Protein AF-A0A2M7SLZ8-F1 (afdb_monomer_lite)

Secondary structure (DSSP, 8-state):
---EEEE-TTS-EEEEE--HHHHHHHHHHHHHHHHHHHHHHHHHHTTSPPSS-HHHHHHHTT--GGGG--

pLDDT: mean 93.88, std 5.39, range [63.16, 97.75]

Foldseek 3Di:
DCKDFDADPVRHTDDIDHDPVVVVVVVVVVVVVVVVVVVVVCVVCVPPDDPDDPQRVQVVVVHDPVVVVD

Sequence (70 aa):
MEIQFITDAQGKKTAAIVPFDEWERTETAKEILEHVYLDGIIKERRDSKPTVNLDDLLTAEGLTRADLES

Radius of gyration: 21.7 Å; chains: 1; bounding box: 36×27×56 Å

Structure (mmCIF, N/CA/C/O backbone):
data_AF-A0A2M7SLZ8-F1
#
_entry.id   AF-A0A2M7SLZ8-F1
#
loop_
_atom_site.group_PDB
_atom_site.id
_atom_site.type_symbol
_atom_site.label_atom_id
_atom_site.label_alt_id
_atom_site.label_comp_id
_atom_site.label_asym_id
_atom_site.label_entity_id
_atom_site.label_seq_id
_atom_site.pdbx_PDB_ins_code
_atom_site.Cartn_x
_atom_site.Cartn_y
_atom_site.Cartn_z
_atom_site.occupancy
_atom_site.B_iso_or_equiv
_atom_site.auth_seq_id
_atom_site.auth_comp_id
_atom_site.auth_asym_id
_atom_site.auth_atom_id
_atom_site.pdbx_PDB_model_num
ATOM 1 N N . MET A 1 1 ? -16.395 9.465 21.342 1.00 70.19 1 MET A N 1
ATOM 2 C CA . MET A 1 1 ? -16.236 8.019 21.615 1.00 70.19 1 MET A CA 1
ATOM 3 C C . MET A 1 1 ? -14.748 7.727 21.564 1.00 70.19 1 MET A C 1
ATOM 5 O O . MET A 1 1 ? -14.084 8.328 20.736 1.00 70.19 1 MET A O 1
ATOM 9 N N . GLU A 1 2 ? -14.212 6.921 22.471 1.00 86.06 2 GLU A N 1
ATOM 10 C CA . GLU A 1 2 ? -12.799 6.512 22.438 1.00 86.06 2 GLU A CA 1
ATOM 11 C C . GLU A 1 2 ? -12.649 5.197 21.666 1.00 86.06 2 GLU A C 1
ATOM 13 O O . GLU A 1 2 ? -13.637 4.484 21.473 1.00 86.06 2 GLU A O 1
ATOM 18 N N . ILE A 1 3 ? -11.432 4.881 21.211 1.00 92.06 3 I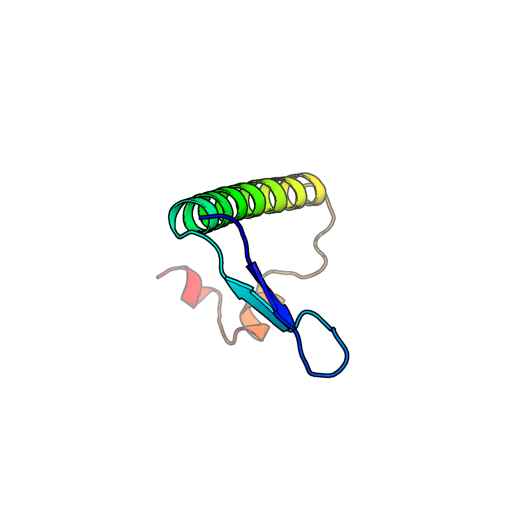LE A N 1
ATOM 19 C CA . ILE A 1 3 ? -11.150 3.607 20.537 1.00 92.06 3 ILE A CA 1
ATOM 20 C C . ILE A 1 3 ? -11.368 2.463 21.530 1.00 92.06 3 ILE A C 1
ATOM 22 O O . ILE A 1 3 ? -10.781 2.447 22.611 1.00 92.06 3 ILE A O 1
ATOM 26 N N . GLN A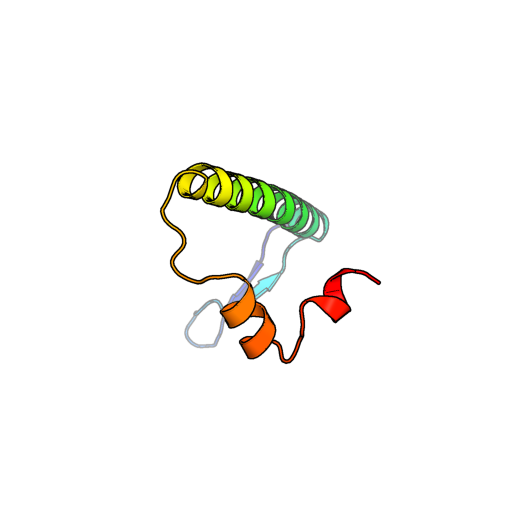 1 4 ? -12.179 1.483 21.141 1.00 95.25 4 GLN A N 1
ATOM 27 C CA . GLN A 1 4 ? -12.406 0.266 21.921 1.00 95.25 4 GLN A CA 1
ATOM 28 C C . GLN A 1 4 ? -11.790 -0.933 21.211 1.00 95.25 4 GLN A C 1
ATOM 30 O O . GLN A 1 4 ? -11.710 -0.961 19.986 1.00 95.25 4 GLN A O 1
ATOM 35 N N . PHE A 1 5 ? -11.384 -1.947 21.971 1.00 95.88 5 PHE A N 1
ATOM 36 C CA . PHE A 1 5 ? -10.830 -3.181 21.421 1.00 95.88 5 PHE A CA 1
ATOM 37 C C . PHE A 1 5 ? -11.737 -4.361 21.747 1.00 95.88 5 PHE A C 1
ATOM 39 O O . PHE A 1 5 ? -12.162 -4.523 22.888 1.00 95.88 5 PHE A O 1
ATOM 46 N N . ILE A 1 6 ? -11.985 -5.202 20.748 1.00 96.81 6 ILE A N 1
ATOM 47 C CA . ILE A 1 6 ? -12.634 -6.500 20.923 1.00 96.81 6 ILE A CA 1
ATOM 48 C C . ILE A 1 6 ? -11.529 -7.520 21.181 1.00 96.81 6 ILE A C 1
ATOM 50 O O . ILE A 1 6 ? -10.547 -7.567 20.436 1.00 96.81 6 ILE A O 1
ATOM 54 N N . THR A 1 7 ? -11.668 -8.315 22.239 1.00 97.75 7 THR A N 1
ATOM 55 C CA . THR A 1 7 ? -10.704 -9.357 22.609 1.00 97.75 7 THR A CA 1
ATOM 56 C C . THR A 1 7 ? -11.323 -10.742 22.513 1.00 97.75 7 THR A C 1
ATOM 58 O O . THR A 1 7 ? -12.498 -10.919 22.832 1.00 97.75 7 THR A O 1
ATOM 61 N N . ASP A 1 8 ? -10.530 -11.732 22.111 1.00 96.69 8 ASP A N 1
ATOM 62 C CA . ASP A 1 8 ? -10.921 -13.136 22.227 1.0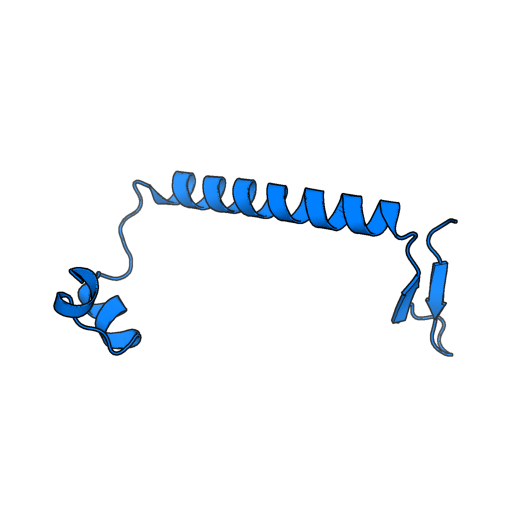0 96.69 8 ASP A CA 1
ATOM 63 C C . ASP A 1 8 ? -10.867 -13.632 23.687 1.00 96.69 8 ASP A C 1
ATOM 65 O O . ASP A 1 8 ? -10.494 -12.903 24.611 1.00 96.69 8 ASP A O 1
ATOM 69 N N . ALA A 1 9 ? -11.234 -14.898 23.903 1.00 96.12 9 ALA A N 1
ATOM 70 C CA . ALA A 1 9 ? -11.249 -15.521 25.228 1.00 96.12 9 ALA A CA 1
ATOM 71 C C . ALA A 1 9 ? -9.860 -15.617 25.895 1.00 96.12 9 ALA A C 1
ATOM 73 O O . ALA A 1 9 ? -9.776 -15.862 27.095 1.00 96.12 9 ALA A O 1
ATOM 74 N N . GLN A 1 10 ? -8.778 -15.435 25.133 1.00 96.69 10 GLN A N 1
ATOM 75 C CA . GLN A 1 10 ? -7.393 -15.438 25.613 1.00 96.69 10 GLN A CA 1
ATOM 76 C C . GLN A 1 10 ? -6.887 -14.010 25.892 1.00 96.69 10 GLN A C 1
ATOM 78 O O . GLN A 1 10 ? -5.740 -13.831 26.297 1.00 96.69 10 GLN A O 1
ATOM 83 N N . GLY A 1 11 ? -7.731 -12.991 25.683 1.00 94.56 11 GLY A N 1
ATOM 84 C CA . GLY A 1 11 ? -7.393 -11.581 25.866 1.00 94.56 11 GLY A CA 1
ATOM 85 C C . GLY A 1 11 ? -6.656 -10.956 24.679 1.00 94.56 11 GLY A C 1
ATOM 86 O O . GLY A 1 11 ? -6.197 -9.815 24.776 1.00 94.56 11 GLY A O 1
ATOM 87 N N . LYS A 1 12 ? -6.533 -11.655 23.544 1.00 96.81 12 LYS A N 1
ATOM 88 C CA . LYS A 1 12 ? -5.893 -11.105 22.345 1.00 96.81 12 LYS A CA 1
ATOM 89 C C . LYS A 1 12 ? -6.863 -10.168 21.634 1.00 96.81 12 LYS A C 1
ATOM 91 O O . LYS A 1 12 ? -7.998 -10.536 21.347 1.00 96.81 12 LYS A O 1
ATOM 96 N N . LYS A 1 13 ? -6.402 -8.958 21.311 1.00 96.94 13 LYS A N 1
ATOM 97 C CA . LYS A 1 13 ? -7.162 -7.975 20.527 1.00 96.94 13 LYS A CA 1
ATOM 98 C C . LYS A 1 13 ? -7.356 -8.490 19.099 1.00 96.94 13 LYS A C 1
ATOM 100 O O . LYS A 1 13 ? -6.374 -8.758 18.409 1.00 96.94 13 LYS A O 1
ATOM 105 N N . THR A 1 14 ? -8.604 -8.622 18.665 1.00 97.31 14 THR A N 1
ATOM 106 C CA . THR A 1 14 ? -8.976 -9.136 17.337 1.00 97.31 14 THR A CA 1
ATOM 107 C C . THR A 1 14 ? -9.551 -8.059 16.428 1.00 97.31 14 THR A C 1
ATOM 109 O O . THR A 1 14 ? -9.409 -8.156 15.213 1.00 97.31 14 THR A O 1
ATOM 112 N N . ALA A 1 15 ? -10.158 -7.020 16.999 1.00 96.69 15 ALA A N 1
ATOM 113 C CA . ALA A 1 15 ? -10.681 -5.880 16.258 1.00 96.69 15 ALA A CA 1
ATOM 114 C C . ALA A 1 15 ? -10.648 -4.604 17.107 1.00 96.69 15 ALA A C 1
ATOM 116 O O . ALA A 1 15 ? -10.501 -4.656 18.333 1.00 96.69 15 ALA A O 1
ATOM 117 N N . ALA A 1 16 ? -10.809 -3.460 16.445 1.00 95.31 16 ALA A N 1
ATOM 118 C CA . ALA A 1 16 ? -10.977 -2.162 17.078 1.00 95.31 16 ALA A CA 1
ATOM 119 C C . ALA A 1 16 ? -12.265 -1.499 16.578 1.00 95.31 16 ALA A C 1
ATOM 121 O O . ALA A 1 16 ? -12.579 -1.559 15.392 1.00 95.31 16 ALA A O 1
ATOM 122 N N . ILE A 1 17 ? -12.997 -0.863 17.487 1.00 95.75 17 ILE A N 1
ATOM 123 C CA . ILE A 1 17 ? -14.123 0.012 17.169 1.00 95.75 17 ILE A CA 1
ATOM 124 C C . ILE A 1 17 ? -13.591 1.436 17.274 1.00 95.75 17 ILE A C 1
ATOM 126 O O . ILE A 1 17 ? -13.180 1.874 18.351 1.00 95.75 17 ILE A O 1
ATOM 130 N N . VAL A 1 18 ? -13.565 2.133 16.143 1.00 95.56 18 VAL A N 1
ATOM 131 C CA . VAL A 1 18 ? -12.982 3.470 16.011 1.00 95.56 18 VAL A CA 1
ATOM 132 C C . VAL A 1 18 ? -14.108 4.468 15.724 1.00 95.56 18 VAL A C 1
ATOM 134 O O . VAL A 1 18 ? -15.008 4.150 14.945 1.00 95.56 18 VAL A O 1
ATOM 137 N N . PRO A 1 19 ? -14.108 5.663 16.343 1.00 96.12 19 PRO A N 1
ATOM 138 C CA . PRO A 1 19 ? -15.019 6.735 15.953 1.00 96.12 19 PRO A CA 1
ATOM 139 C C . PRO A 1 19 ? -14.837 7.083 14.478 1.00 96.12 19 PRO A C 1
ATOM 141 O O . PRO A 1 19 ? -13.703 7.175 14.013 1.00 96.12 19 PRO A O 1
ATOM 144 N N . PHE A 1 20 ? -15.940 7.319 13.769 1.00 94.88 20 PHE A N 1
ATOM 145 C CA . PHE A 1 20 ? -15.902 7.562 12.328 1.00 94.88 20 PHE A CA 1
ATOM 146 C C . PHE A 1 20 ? -14.933 8.693 11.947 1.00 94.88 20 PHE A C 1
ATOM 148 O O . PHE A 1 20 ? -14.050 8.469 11.130 1.00 94.88 20 PHE A O 1
ATOM 155 N N . ASP A 1 21 ? -15.003 9.840 12.624 1.00 95.81 21 ASP A N 1
ATOM 156 C CA . ASP A 1 21 ? -14.129 10.989 12.345 1.00 95.81 21 ASP A CA 1
ATOM 157 C C . ASP A 1 21 ? -12.633 10.676 12.530 1.00 95.81 21 ASP A C 1
ATOM 159 O O . ASP A 1 21 ? -11.781 11.249 11.858 1.00 95.81 21 ASP A O 1
ATOM 163 N N . GLU A 1 22 ? -12.284 9.787 13.465 1.00 94.88 22 GLU A N 1
ATOM 164 C CA . GLU A 1 22 ? -10.891 9.372 13.671 1.00 94.88 22 GLU A CA 1
ATOM 165 C C . GLU A 1 22 ? -10.435 8.399 12.583 1.00 94.88 22 GLU A C 1
ATOM 167 O O . GLU A 1 22 ? -9.306 8.489 12.095 1.00 94.88 22 GLU A O 1
ATOM 172 N N . TRP A 1 23 ? -11.323 7.496 12.169 1.00 95.25 23 TRP A N 1
ATOM 173 C CA . TRP A 1 23 ? -11.066 6.602 11.049 1.00 95.25 23 TRP A CA 1
ATOM 174 C C . TRP A 1 23 ? -10.885 7.387 9.741 1.00 95.25 23 TRP A C 1
ATOM 176 O O . TRP A 1 23 ? -9.892 7.187 9.049 1.00 95.25 23 TRP A O 1
ATOM 186 N N . GLU A 1 24 ? -11.764 8.348 9.453 1.00 96.69 24 GLU A N 1
ATOM 187 C CA . GLU A 1 24 ? -11.699 9.195 8.255 1.00 96.69 24 GLU A CA 1
ATOM 188 C C . GLU A 1 24 ? -10.406 10.028 8.205 1.00 96.69 24 GLU A C 1
ATOM 190 O O . GLU A 1 24 ? -9.722 10.068 7.176 1.00 96.69 24 GLU A O 1
ATOM 195 N N . ARG A 1 25 ? -10.006 10.631 9.336 1.00 95.94 25 ARG A N 1
ATOM 196 C CA . ARG A 1 25 ? -8.704 11.312 9.455 1.00 95.94 25 ARG A CA 1
ATOM 197 C C . ARG A 1 25 ? -7.538 10.374 9.152 1.00 95.94 25 ARG A C 1
ATOM 199 O O . ARG A 1 25 ? -6.594 10.774 8.472 1.00 95.94 25 ARG A O 1
ATOM 206 N N . THR A 1 26 ? -7.598 9.145 9.660 1.00 95.00 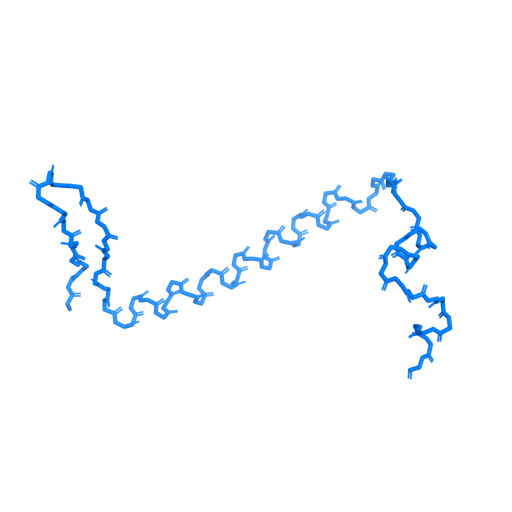26 THR A N 1
ATOM 207 C CA . THR A 1 26 ? -6.542 8.144 9.470 1.00 95.00 26 THR A CA 1
ATOM 208 C C . THR A 1 26 ? -6.444 7.703 8.011 1.00 95.00 26 THR A C 1
ATOM 210 O O . THR A 1 26 ? -5.338 7.656 7.474 1.00 95.00 26 THR A O 1
ATOM 213 N N . GLU A 1 27 ? -7.569 7.435 7.344 1.00 96.19 27 GLU A N 1
ATOM 214 C CA . GLU A 1 27 ? -7.577 7.070 5.920 1.00 96.19 27 GLU A CA 1
ATOM 215 C C . GLU A 1 27 ? -7.047 8.211 5.042 1.00 96.19 27 GLU A C 1
ATOM 217 O O . GLU A 1 27 ? -6.197 7.981 4.184 1.00 96.19 27 GLU A O 1
ATOM 222 N N . THR A 1 28 ? -7.443 9.454 5.326 1.00 95.44 28 THR A N 1
ATOM 223 C CA . THR A 1 28 ? -6.929 10.629 4.601 1.00 95.44 28 THR A CA 1
ATOM 224 C C . THR A 1 28 ? -5.413 10.777 4.777 1.00 95.44 28 THR A C 1
ATOM 226 O O . THR A 1 28 ? -4.675 11.012 3.820 1.00 95.44 28 THR A O 1
ATOM 229 N N . ALA A 1 29 ? -4.910 10.621 6.006 1.00 96.25 29 ALA A N 1
ATOM 230 C CA . ALA A 1 29 ? -3.476 10.699 6.276 1.00 96.25 29 ALA A CA 1
ATOM 231 C C . ALA A 1 29 ? -2.696 9.573 5.577 1.00 96.25 29 ALA A C 1
ATOM 233 O O . ALA A 1 29 ? -1.602 9.807 5.063 1.00 96.25 29 ALA A O 1
ATOM 234 N N . LYS A 1 30 ? -3.261 8.362 5.532 1.00 96.44 30 LYS A N 1
ATOM 235 C CA . LYS A 1 30 ? -2.676 7.208 4.843 1.00 96.44 30 LYS A CA 1
ATOM 236 C C . LYS A 1 30 ? -2.532 7.458 3.342 1.00 96.44 30 LYS A C 1
ATOM 238 O O . LYS A 1 30 ? -1.467 7.174 2.802 1.00 96.44 30 LYS A O 1
ATOM 243 N N . GLU A 1 31 ? -3.545 8.030 2.697 1.00 95.25 31 GLU A N 1
ATOM 244 C CA . GLU A 1 31 ? -3.492 8.379 1.272 1.00 95.25 31 GLU A CA 1
ATOM 245 C C . GLU A 1 31 ? -2.344 9.355 0.973 1.00 95.25 31 GLU A C 1
ATOM 247 O O . GLU A 1 31 ? -1.554 9.147 0.051 1.00 95.25 31 GLU A O 1
ATOM 252 N N . ILE A 1 32 ? -2.180 10.394 1.795 1.00 96.06 32 ILE A N 1
ATOM 253 C CA . ILE A 1 32 ? -1.076 11.353 1.640 1.00 96.06 32 ILE A CA 1
ATOM 254 C C . ILE A 1 32 ? 0.279 10.663 1.847 1.00 96.06 32 ILE A C 1
ATOM 256 O O . ILE A 1 32 ? 1.221 10.894 1.085 1.00 96.06 32 ILE A O 1
ATOM 260 N N . LEU A 1 33 ? 0.391 9.810 2.867 1.00 96.56 33 LEU A N 1
ATOM 261 C CA . LEU A 1 33 ? 1.628 9.087 3.164 1.00 96.56 33 LEU A CA 1
ATOM 262 C C . LEU A 1 33 ? 2.032 8.133 2.038 1.00 96.56 33 LEU A C 1
ATOM 264 O O . LEU A 1 33 ? 3.226 8.003 1.771 1.00 96.56 33 LEU A O 1
ATOM 268 N N . GLU A 1 34 ? 1.072 7.515 1.351 1.00 96.25 34 GLU A N 1
ATOM 269 C CA . GLU A 1 34 ? 1.341 6.688 0.173 1.00 96.25 34 GLU A CA 1
ATOM 270 C C . GLU A 1 34 ? 2.003 7.506 -0.942 1.00 96.25 34 GLU A C 1
ATOM 272 O O . GLU A 1 34 ? 3.041 7.106 -1.469 1.00 96.25 34 GLU A O 1
ATOM 277 N N . HIS A 1 35 ? 1.492 8.705 -1.229 1.00 96.12 35 HIS A N 1
ATOM 278 C CA . HIS A 1 35 ? 2.089 9.595 -2.227 1.00 96.12 35 HIS A CA 1
ATOM 279 C C . HIS A 1 35 ? 3.497 10.058 -1.831 1.00 96.12 35 HIS A C 1
ATOM 281 O O . HIS A 1 35 ? 4.398 10.076 -2.669 1.00 96.12 35 HIS A O 1
ATOM 287 N N . VAL A 1 36 ? 3.716 10.395 -0.554 1.00 96.94 36 VAL A N 1
ATOM 288 C CA . VAL A 1 36 ? 5.048 10.770 -0.042 1.00 96.94 36 VAL A CA 1
ATOM 289 C C . VAL A 1 36 ? 6.030 9.603 -0.159 1.00 96.94 36 VAL A C 1
ATOM 291 O O . VAL A 1 36 ? 7.182 9.794 -0.549 1.00 96.94 36 VAL A O 1
ATOM 294 N N . TYR A 1 37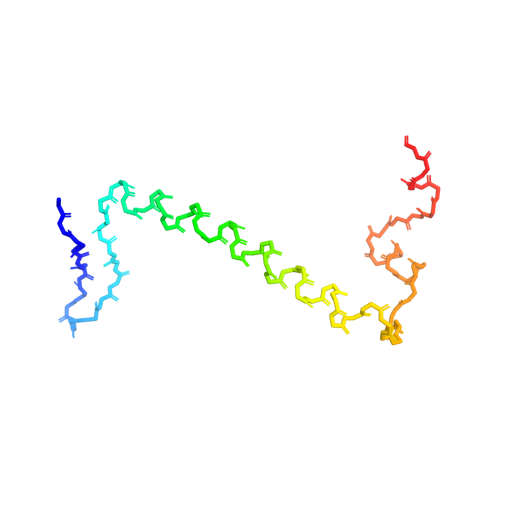 ? 5.579 8.387 0.150 1.00 96.94 37 TYR A N 1
ATOM 295 C CA . TYR A 1 37 ? 6.388 7.182 0.014 1.00 96.94 37 TYR A CA 1
ATOM 296 C C . TYR A 1 37 ? 6.767 6.913 -1.449 1.00 96.94 37 TYR A C 1
ATOM 298 O O . TYR A 1 37 ? 7.943 6.686 -1.748 1.00 96.94 37 TYR A O 1
ATOM 306 N N . LEU A 1 38 ? 5.800 7.004 -2.368 1.00 96.94 38 LEU A N 1
ATOM 307 C CA . LEU A 1 38 ? 6.032 6.843 -3.805 1.00 96.94 38 LEU A CA 1
ATOM 308 C C . LEU A 1 38 ? 6.989 7.907 -4.360 1.00 96.94 38 LEU A C 1
ATOM 310 O O . LEU A 1 38 ? 7.913 7.563 -5.096 1.00 96.94 38 LEU A O 1
ATOM 314 N N . ASP A 1 39 ? 6.830 9.176 -3.974 1.00 97.25 39 ASP A N 1
ATOM 315 C CA . ASP A 1 39 ? 7.759 10.254 -4.346 1.00 97.25 39 ASP A CA 1
ATOM 316 C C . ASP A 1 39 ? 9.193 9.955 -3.877 1.00 97.25 39 ASP A C 1
ATOM 318 O O . ASP A 1 39 ? 10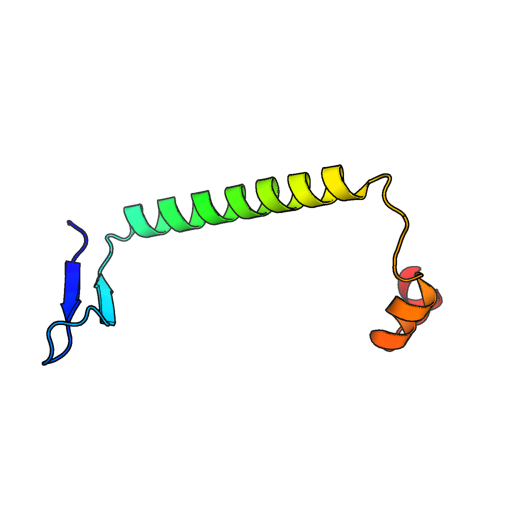.151 10.136 -4.635 1.00 97.25 39 ASP A O 1
ATOM 322 N N . GLY A 1 40 ? 9.344 9.417 -2.663 1.00 96.50 40 GLY A N 1
ATOM 323 C CA . GLY A 1 40 ? 10.624 8.946 -2.137 1.00 96.50 40 GLY A CA 1
ATOM 324 C C . GLY A 1 40 ? 11.266 7.872 -3.019 1.00 96.50 40 GLY A C 1
ATOM 325 O O . GLY A 1 40 ? 12.415 8.033 -3.433 1.00 96.50 40 GLY A O 1
ATOM 326 N N . ILE A 1 41 ? 10.514 6.824 -3.376 1.00 96.00 41 ILE A N 1
ATOM 327 C CA . ILE A 1 41 ? 10.996 5.748 -4.262 1.00 96.00 41 ILE A CA 1
ATOM 328 C C . ILE A 1 41 ? 11.396 6.298 -5.634 1.00 96.00 41 ILE A C 1
ATOM 330 O O . ILE A 1 41 ? 12.441 5.925 -6.171 1.00 96.00 41 ILE A O 1
ATOM 334 N N . ILE A 1 42 ? 10.578 7.177 -6.219 1.00 95.00 42 ILE A N 1
ATOM 335 C CA . ILE A 1 42 ? 10.853 7.772 -7.533 1.00 95.00 42 ILE A CA 1
ATOM 336 C C . ILE A 1 42 ? 12.163 8.561 -7.491 1.00 95.00 42 ILE A C 1
ATOM 338 O O . ILE A 1 42 ? 12.989 8.435 -8.397 1.00 95.00 42 ILE A O 1
ATOM 342 N N . LYS A 1 43 ? 12.379 9.359 -6.441 1.00 95.75 43 LYS A N 1
ATOM 343 C CA . LYS A 1 43 ? 13.619 10.124 -6.257 1.00 95.75 43 LYS A CA 1
ATOM 344 C C . LYS A 1 43 ? 14.826 9.217 -6.063 1.00 95.75 43 LYS A C 1
ATOM 346 O O . LYS A 1 43 ? 15.841 9.443 -6.711 1.00 95.75 43 LYS A O 1
ATOM 351 N N . GLU A 1 44 ? 14.706 8.191 -5.224 1.00 95.38 44 GLU A N 1
ATOM 352 C CA . GLU A 1 44 ? 15.775 7.218 -4.978 1.00 95.38 44 GLU A CA 1
ATOM 353 C C . GLU A 1 44 ? 16.192 6.493 -6.266 1.00 95.38 44 GLU A C 1
ATOM 355 O O . GLU A 1 44 ? 17.377 6.272 -6.509 1.00 95.38 44 GLU A O 1
ATOM 360 N N . ARG A 1 45 ? 15.222 6.149 -7.121 1.00 94.12 45 ARG A N 1
ATOM 361 C CA . ARG A 1 45 ? 15.460 5.335 -8.320 1.00 94.12 45 ARG A CA 1
ATOM 362 C C . ARG A 1 45 ? 15.720 6.129 -9.595 1.00 94.12 45 ARG A C 1
ATOM 364 O O . ARG A 1 45 ? 16.098 5.511 -10.588 1.00 94.12 45 ARG A O 1
ATOM 371 N N . ARG A 1 46 ? 15.558 7.457 -9.586 1.00 91.31 46 ARG A N 1
ATOM 372 C CA . ARG A 1 46 ? 15.631 8.322 -10.780 1.00 91.31 46 ARG A CA 1
ATOM 373 C C . ARG A 1 46 ? 16.860 8.059 -11.653 1.00 91.31 46 ARG A C 1
ATOM 375 O O . ARG A 1 46 ? 16.721 7.927 -12.862 1.00 91.31 46 ARG A O 1
ATOM 382 N N . ASP A 1 47 ? 18.029 7.962 -11.027 1.00 93.06 47 ASP A N 1
ATOM 383 C CA . ASP A 1 47 ? 19.316 7.805 -11.719 1.00 93.06 47 ASP A CA 1
ATOM 384 C C . ASP A 1 47 ? 19.887 6.382 -11.580 1.00 93.06 47 ASP A C 1
ATOM 386 O O . ASP A 1 47 ? 21.037 6.107 -11.929 1.00 93.06 47 ASP A O 1
ATOM 390 N N . SER A 1 48 ? 19.087 5.458 -11.043 1.00 93.06 48 SER A N 1
ATOM 391 C CA . SER A 1 48 ? 19.480 4.062 -10.884 1.00 93.06 48 SER A CA 1
ATOM 392 C C . SER A 1 48 ? 19.362 3.308 -12.208 1.00 93.06 48 SER A C 1
ATOM 394 O O . SER A 1 48 ? 18.528 3.617 -13.061 1.00 93.06 48 SER A O 1
ATOM 396 N N . LYS A 1 49 ? 20.215 2.297 -12.403 1.00 93.50 49 LYS A N 1
ATOM 397 C CA . LYS A 1 49 ? 20.173 1.490 -13.624 1.00 93.50 49 LYS A CA 1
ATOM 398 C C . LYS A 1 49 ? 18.874 0.668 -13.645 1.00 93.50 49 LYS A C 1
ATOM 400 O O . LYS A 1 49 ? 18.621 -0.048 -12.674 1.00 93.50 49 LYS A O 1
ATOM 405 N N . PRO A 1 50 ? 18.090 0.702 -14.737 1.00 89.19 50 PRO A N 1
ATOM 406 C CA . PRO A 1 50 ? 16.890 -0.116 -14.843 1.00 89.19 50 PRO A CA 1
ATOM 407 C C . PRO A 1 50 ? 17.246 -1.605 -14.788 1.00 89.19 50 PRO A C 1
ATOM 409 O O . PRO A 1 50 ? 18.237 -2.047 -15.378 1.00 89.19 50 PRO A O 1
ATOM 412 N N . THR A 1 51 ? 16.433 -2.375 -14.067 1.00 91.44 51 THR A N 1
ATOM 413 C CA . THR A 1 51 ? 16.587 -3.832 -13.919 1.00 91.44 51 THR A CA 1
ATOM 414 C C . THR A 1 51 ? 15.863 -4.620 -15.007 1.00 91.44 51 THR A C 1
ATOM 416 O O . THR A 1 51 ? 16.201 -5.775 -15.241 1.00 91.44 51 THR A O 1
ATOM 419 N N . VAL A 1 52 ? 14.887 -3.997 -15.670 1.00 93.44 52 VAL A N 1
ATOM 420 C CA . VAL A 1 52 ? 14.046 -4.573 -16.725 1.00 93.44 52 VAL A CA 1
ATOM 421 C C . VAL A 1 52 ? 13.804 -3.511 -17.798 1.00 93.44 52 VAL A C 1
ATOM 423 O O . VAL A 1 52 ? 13.783 -2.316 -17.488 1.00 93.44 52 VAL A O 1
ATOM 426 N N . ASN A 1 53 ? 13.682 -3.919 -19.061 1.00 92.75 53 ASN A N 1
ATOM 427 C CA . ASN A 1 53 ? 13.366 -3.002 -20.156 1.00 92.75 53 ASN A CA 1
ATOM 428 C C . ASN A 1 53 ? 11.845 -2.947 -20.416 1.00 92.75 53 ASN A C 1
ATOM 430 O O . ASN A 1 53 ? 11.076 -3.734 -19.869 1.00 92.75 53 ASN A O 1
ATOM 434 N N . LEU A 1 54 ? 11.410 -1.992 -21.242 1.00 91.38 54 LEU A N 1
ATOM 435 C CA . LEU A 1 54 ? 9.988 -1.783 -21.532 1.00 91.38 54 LEU A CA 1
ATOM 436 C C . LEU A 1 54 ? 9.342 -2.967 -22.271 1.00 91.38 54 LEU A C 1
ATOM 438 O O . LEU A 1 54 ? 8.200 -3.302 -21.986 1.00 91.38 54 LEU A O 1
ATOM 442 N N . ASP A 1 55 ? 10.053 -3.601 -23.201 1.00 93.56 55 ASP A N 1
ATOM 443 C CA . ASP A 1 55 ? 9.496 -4.683 -24.020 1.00 93.56 55 ASP A CA 1
ATOM 444 C C . ASP A 1 55 ? 9.257 -5.954 -23.192 1.00 93.56 55 ASP A C 1
ATOM 446 O O . ASP A 1 55 ? 8.238 -6.627 -23.367 1.00 93.56 55 ASP A O 1
ATOM 450 N N . ASP A 1 56 ? 10.140 -6.234 -22.229 1.00 94.75 56 ASP A N 1
ATOM 451 C CA . ASP A 1 56 ? 9.973 -7.324 -21.263 1.00 94.75 56 ASP A CA 1
ATOM 452 C C . ASP A 1 56 ? 8.735 -7.095 -20.378 1.00 94.75 56 ASP A C 1
ATOM 454 O O . ASP A 1 56 ? 7.970 -8.028 -20.130 1.00 94.75 56 ASP A O 1
ATOM 458 N N . LEU A 1 57 ? 8.513 -5.850 -19.929 1.00 94.62 57 LEU A N 1
ATOM 459 C CA . LEU A 1 57 ? 7.336 -5.478 -19.135 1.00 94.62 57 LEU A CA 1
ATOM 460 C C . LEU A 1 57 ? 6.042 -5.642 -19.934 1.00 94.62 57 LEU A C 1
ATOM 462 O O . LEU A 1 57 ? 5.099 -6.258 -19.450 1.00 94.62 57 LEU A O 1
ATOM 466 N N . LEU A 1 58 ? 6.004 -5.134 -21.167 1.00 95.62 58 LEU A N 1
ATOM 467 C CA . LEU A 1 58 ? 4.827 -5.257 -22.029 1.00 95.62 58 LEU A CA 1
ATOM 468 C C . LEU A 1 58 ? 4.499 -6.722 -22.313 1.00 95.62 58 LEU A C 1
ATOM 470 O O . LEU A 1 58 ? 3.350 -7.132 -22.184 1.00 95.62 58 LEU A O 1
ATOM 474 N N . THR A 1 59 ? 5.519 -7.532 -22.598 1.00 95.44 59 THR A N 1
ATOM 475 C CA . THR A 1 59 ? 5.346 -8.970 -22.825 1.00 95.44 59 THR A CA 1
ATOM 476 C C . THR A 1 59 ? 4.766 -9.675 -21.596 1.00 95.44 59 THR A C 1
ATOM 478 O O . THR A 1 59 ? 3.890 -10.527 -21.745 1.00 95.44 59 THR A O 1
ATOM 481 N N . ALA A 1 60 ? 5.219 -9.323 -20.386 1.00 96.00 60 ALA A N 1
ATOM 482 C CA . ALA A 1 60 ? 4.703 -9.898 -19.142 1.00 96.00 60 ALA A CA 1
ATOM 483 C C . ALA A 1 60 ? 3.217 -9.574 -18.910 1.00 96.00 60 ALA A C 1
ATOM 485 O O . ALA A 1 60 ? 2.476 -10.422 -18.417 1.00 96.00 60 ALA A O 1
ATOM 486 N N . GLU A 1 61 ? 2.781 -8.385 -19.325 1.00 94.69 61 GLU A N 1
ATOM 487 C CA . GLU A 1 61 ? 1.388 -7.932 -19.234 1.00 94.69 61 GLU A CA 1
ATOM 488 C C . GLU A 1 61 ? 0.530 -8.360 -20.444 1.00 94.69 61 GLU A C 1
ATOM 490 O O . GLU A 1 61 ? -0.654 -8.037 -20.515 1.00 94.69 61 GLU A O 1
ATOM 495 N N . GLY A 1 62 ? 1.097 -9.102 -21.405 1.00 96.06 62 GLY A N 1
ATOM 496 C CA . GLY A 1 62 ? 0.389 -9.533 -22.617 1.00 96.06 62 GLY A CA 1
ATOM 497 C C . GLY A 1 62 ? 0.085 -8.395 -23.597 1.00 96.06 62 GLY A C 1
ATOM 498 O O . GLY A 1 62 ? -0.851 -8.504 -24.388 1.00 96.06 62 GLY A O 1
ATOM 499 N N . LEU A 1 63 ? 0.866 -7.317 -23.535 1.00 95.75 63 LEU A N 1
ATOM 500 C CA . LEU A 1 63 ? 0.729 -6.105 -24.336 1.00 95.75 63 LEU A CA 1
ATOM 501 C C . LEU A 1 63 ? 1.869 -5.964 -25.347 1.00 95.75 63 LEU A C 1
ATOM 503 O O . LEU A 1 63 ? 2.943 -6.559 -25.237 1.00 95.75 63 LEU A O 1
ATOM 507 N N . THR A 1 64 ? 1.643 -5.107 -26.331 1.00 93.50 64 THR A N 1
ATOM 508 C CA . THR A 1 64 ? 2.624 -4.654 -27.313 1.00 93.50 64 THR A CA 1
ATOM 509 C C . THR A 1 64 ? 2.763 -3.134 -27.251 1.00 93.50 64 THR A C 1
ATOM 511 O O . THR A 1 64 ? 1.928 -2.435 -26.682 1.00 93.50 64 THR A O 1
ATOM 514 N N . ARG A 1 65 ? 3.813 -2.573 -27.866 1.00 92.88 65 ARG A N 1
ATOM 515 C CA . ARG A 1 65 ? 3.972 -1.107 -27.933 1.00 92.88 65 ARG A CA 1
ATOM 516 C C . ARG A 1 65 ? 2.819 -0.409 -28.653 1.00 92.88 65 ARG A C 1
ATOM 518 O O . ARG A 1 65 ? 2.508 0.722 -28.307 1.00 92.88 65 ARG A O 1
ATOM 525 N N . ALA A 1 66 ? 2.195 -1.079 -29.624 1.00 92.94 66 ALA A N 1
ATOM 526 C CA . ALA A 1 66 ? 1.056 -0.533 -30.357 1.00 92.94 66 ALA A CA 1
ATOM 527 C C . ALA A 1 66 ? -0.151 -0.278 -29.439 1.00 92.94 66 ALA A C 1
ATOM 529 O O . ALA A 1 66 ? -0.916 0.647 -29.689 1.00 92.94 66 ALA A O 1
ATOM 530 N N . ASP A 1 67 ? -0.279 -1.043 -28.351 1.00 90.81 67 ASP A N 1
ATOM 531 C CA . ASP A 1 67 ? -1.355 -0.884 -27.368 1.00 90.81 67 ASP A CA 1
ATOM 532 C C . ASP A 1 67 ? -1.171 0.357 -26.470 1.00 90.81 67 ASP A C 1
ATOM 534 O O . ASP A 1 67 ? -2.092 0.734 -25.754 1.00 90.81 67 ASP A O 1
ATOM 538 N N . LEU A 1 68 ? 0.003 1.008 -26.490 1.00 88.06 68 LEU A N 1
ATOM 539 C CA . LEU A 1 68 ? 0.275 2.227 -25.712 1.00 88.06 68 LEU A CA 1
ATOM 540 C C . LEU A 1 68 ? -0.053 3.528 -26.463 1.00 88.06 68 LEU A C 1
ATOM 542 O O . LEU A 1 68 ? -0.058 4.594 -25.852 1.00 88.06 68 LEU A O 1
ATOM 546 N N . GLU A 1 69 ? -0.251 3.466 -27.781 1.00 82.44 69 GLU A N 1
ATOM 547 C CA . GLU A 1 69 ? -0.396 4.644 -28.653 1.00 82.44 69 GLU A CA 1
ATOM 548 C C . GLU A 1 69 ? -1.865 4.991 -28.978 1.00 82.44 69 GLU A C 1
ATOM 550 O O . GLU A 1 69 ? -2.120 5.908 -29.762 1.00 82.44 69 GLU A O 1
ATOM 555 N N . SER A 1 70 ? -2.824 4.270 -28.385 1.00 63.16 70 SER A N 1
ATOM 556 C CA . SER A 1 70 ? -4.277 4.459 -28.544 1.00 63.16 70 SER A CA 1
ATOM 557 C C . SER A 1 70 ? -4.882 5.380 -27.490 1.00 63.16 70 SER A C 1
ATOM 559 O O . SER A 1 70 ? -5.723 6.226 -27.866 1.00 63.16 70 SER A O 1
#